Protein AF-A0A3M5VJQ4-F1 (afdb_monomer_lite)

Sequence (62 aa):
MTFLSDHRADVARFNSRTLILQSSDDLVVPVQVGDYLHHVIADSALHMIDNVGHYPHMSAPQ

pLDDT: mean 88.85, std 10.39, range [48.31, 98.0]

Secondary structure (DSSP, 8-state):
--SS---HHHHTT--S-EEEEEEEE-SSS-HHHHHHHHHHSTTEEEEEEEEESS-HHHH---

Organism: NCBI:txid663959

InterPro domains:
  IPR029058 Alpha/Beta hydrolase fold [G3DSA:3.40.50.1820] (1-62)
  IPR029058 Alpha/Beta hydrolase fold [SSF53474] (5-62)

Structure (mmCIF, N/CA/C/O backbone):
data_AF-A0A3M5VJQ4-F1
#
_entry.id   AF-A0A3M5VJQ4-F1
#
loop_
_atom_site.group_PDB
_atom_site.id
_atom_site.type_symbol
_atom_site.label_atom_id
_atom_site.label_alt_id
_atom_site.label_comp_id
_atom_site.label_asym_id
_atom_site.label_entity_id
_atom_site.label_seq_id
_atom_site.pdbx_PDB_i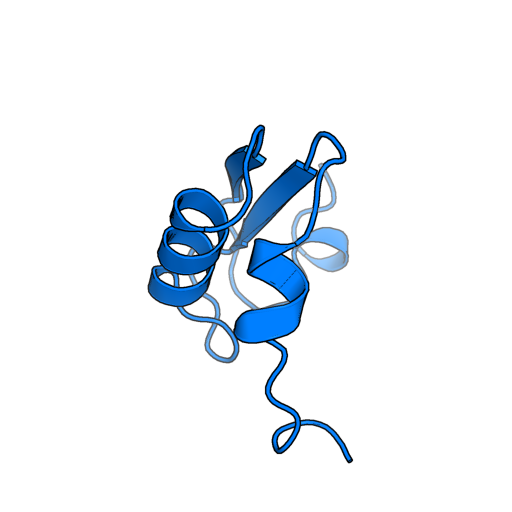ns_code
_atom_site.Cartn_x
_atom_site.Cartn_y
_atom_site.Cartn_z
_atom_site.occupancy
_atom_site.B_iso_or_equiv
_atom_site.auth_seq_id
_atom_site.auth_comp_id
_atom_site.auth_asym_id
_atom_site.auth_atom_id
_atom_site.pdbx_PDB_model_num
ATOM 1 N N . MET A 1 1 ? 17.195 1.016 10.216 1.00 48.31 1 MET A N 1
ATOM 2 C CA . MET A 1 1 ? 15.800 0.788 10.648 1.00 48.31 1 MET A CA 1
ATOM 3 C C . MET A 1 1 ? 14.911 1.129 9.463 1.00 48.31 1 MET A C 1
ATOM 5 O O . MET A 1 1 ? 14.538 2.283 9.350 1.00 48.31 1 MET A O 1
ATOM 9 N N . THR A 1 2 ? 14.663 0.213 8.524 1.00 60.19 2 THR A N 1
ATOM 10 C CA . THR A 1 2 ? 13.846 0.579 7.340 1.00 60.19 2 THR A CA 1
ATOM 11 C C . THR A 1 2 ? 12.985 -0.544 6.763 1.00 60.19 2 THR A C 1
ATOM 13 O O . THR A 1 2 ? 12.017 -0.233 6.092 1.00 60.19 2 THR A O 1
ATOM 16 N N . PHE A 1 3 ? 13.242 -1.820 7.078 1.00 77.62 3 PHE A N 1
ATOM 17 C CA . PHE A 1 3 ? 12.407 -2.942 6.603 1.00 77.62 3 PHE A CA 1
ATOM 18 C C . PHE A 1 3 ? 11.907 -3.876 7.713 1.00 77.62 3 PHE A C 1
ATOM 20 O O . PHE A 1 3 ? 11.328 -4.914 7.423 1.00 77.62 3 PHE A O 1
ATOM 27 N N . LEU A 1 4 ? 12.173 -3.552 8.984 1.00 89.38 4 LEU A N 1
ATOM 28 C CA . LEU A 1 4 ? 11.839 -4.434 10.114 1.00 89.38 4 LEU A CA 1
ATOM 29 C C . LEU A 1 4 ? 10.664 -3.931 10.958 1.00 89.38 4 LEU A C 1
ATOM 31 O O . LEU A 1 4 ? 10.279 -4.604 11.909 1.00 89.38 4 LEU A O 1
ATOM 35 N N . SER A 1 5 ? 10.121 -2.750 10.661 1.00 91.81 5 SER A N 1
ATOM 36 C CA . SER A 1 5 ? 8.910 -2.274 11.324 1.00 91.81 5 SER A CA 1
ATOM 37 C C . SER A 1 5 ? 7.676 -2.940 10.722 1.00 91.81 5 SER A C 1
ATOM 39 O O . SER A 1 5 ? 7.611 -3.194 9.520 1.00 91.81 5 SER A O 1
ATOM 41 N N . ASP A 1 6 ? 6.687 -3.200 11.572 1.00 93.56 6 ASP A N 1
ATOM 42 C CA . ASP A 1 6 ? 5.390 -3.742 11.183 1.00 93.56 6 ASP A CA 1
ATOM 43 C C . ASP A 1 6 ? 4.289 -2.830 11.727 1.00 93.56 6 ASP A C 1
ATOM 45 O O . ASP A 1 6 ? 4.118 -2.710 12.939 1.00 93.56 6 ASP A O 1
ATOM 49 N N . HIS A 1 7 ? 3.558 -2.184 10.818 1.00 94.88 7 HIS A N 1
ATOM 50 C CA . HIS A 1 7 ? 2.484 -1.239 11.134 1.00 94.88 7 HIS A CA 1
ATOM 51 C C . HIS A 1 7 ? 1.095 -1.778 10.780 1.00 94.88 7 HIS A C 1
ATOM 53 O O . HIS A 1 7 ? 0.129 -1.018 10.742 1.00 94.88 7 HIS A O 1
ATOM 59 N N . ARG A 1 8 ? 0.954 -3.087 10.525 1.00 95.88 8 ARG A N 1
ATOM 60 C CA . ARG A 1 8 ? -0.329 -3.688 10.114 1.00 95.88 8 ARG A CA 1
ATOM 61 C C . ARG A 1 8 ? -1.457 -3.443 11.118 1.00 95.88 8 ARG A C 1
ATOM 63 O O . ARG A 1 8 ? -2.584 -3.188 10.706 1.00 95.88 8 ARG A O 1
ATOM 70 N N . ALA A 1 9 ? -1.150 -3.484 12.413 1.00 96.25 9 ALA A N 1
ATOM 71 C CA . ALA A 1 9 ? -2.114 -3.185 13.471 1.00 96.25 9 ALA A CA 1
ATOM 72 C C . ALA A 1 9 ? -2.408 -1.679 13.610 1.00 96.25 9 ALA A C 1
ATOM 74 O O . ALA A 1 9 ? -3.497 -1.307 14.043 1.00 96.25 9 ALA A O 1
ATOM 75 N N . ASP A 1 10 ? -1.461 -0.815 13.239 1.00 95.25 10 ASP A N 1
ATOM 76 C CA . ASP A 1 10 ? -1.610 0.637 13.344 1.00 95.25 10 ASP A CA 1
ATOM 77 C C . ASP A 1 10 ? -2.522 1.182 12.241 1.00 95.25 10 ASP A C 1
ATOM 79 O O . ASP A 1 10 ? -3.443 1.946 12.525 1.00 95.25 10 ASP A O 1
ATOM 83 N N . VAL A 1 11 ? -2.315 0.745 10.992 1.00 95.31 11 VAL A N 1
ATOM 84 C CA . VAL A 1 11 ? -3.107 1.210 9.837 1.00 95.31 11 VAL A CA 1
ATOM 85 C C . VAL A 1 11 ? -4.581 0.816 9.937 1.00 95.31 11 VAL A C 1
ATOM 87 O O . VAL A 1 11 ? -5.445 1.574 9.510 1.00 95.31 11 VAL A O 1
ATOM 90 N N . ALA A 1 12 ? -4.896 -0.307 10.591 1.00 94.81 12 ALA A N 1
ATOM 91 C CA . ALA A 1 12 ? -6.275 -0.728 10.852 1.00 94.81 12 ALA A CA 1
ATOM 92 C C . ALA A 1 12 ? -7.039 0.225 11.795 1.00 94.81 12 ALA A C 1
ATOM 94 O O . ALA A 1 12 ? -8.254 0.124 11.939 1.00 94.81 12 ALA A O 1
ATOM 95 N N . ARG A 1 13 ? -6.337 1.145 12.471 1.00 95.94 13 ARG A N 1
ATOM 96 C CA . ARG A 1 13 ? -6.925 2.131 13.390 1.00 95.94 13 ARG A CA 1
ATOM 97 C C . ARG A 1 13 ? -7.139 3.497 12.736 1.00 95.94 13 ARG A C 1
ATOM 99 O O . ARG A 1 13 ? -7.565 4.429 13.422 1.00 95.94 13 ARG A O 1
ATOM 106 N N . PHE A 1 14 ? -6.800 3.652 11.456 1.00 95.19 14 PHE A N 1
ATOM 107 C CA . PHE A 1 14 ? -6.969 4.913 10.738 1.00 95.19 14 PHE A CA 1
ATOM 108 C C . PHE A 1 14 ? -8.457 5.193 10.504 1.00 95.19 14 PHE A C 1
ATOM 110 O O . PHE A 1 14 ? -9.193 4.333 10.036 1.00 95.19 14 PHE A O 1
ATOM 117 N N . ASN A 1 15 ? -8.885 6.416 10.828 1.00 92.69 15 ASN A N 1
ATOM 118 C CA . ASN A 1 15 ? -10.274 6.875 10.665 1.00 92.69 15 ASN A CA 1
ATOM 119 C C . ASN A 1 15 ? -10.396 8.051 9.683 1.00 92.69 15 ASN A C 1
ATOM 121 O O . ASN A 1 15 ? -11.482 8.584 9.476 1.00 92.69 15 ASN A O 1
ATOM 125 N N . SER A 1 16 ? -9.275 8.518 9.133 1.00 94.81 16 SER A N 1
ATOM 126 C CA . SER A 1 16 ? -9.250 9.585 8.138 1.00 94.81 16 SER A CA 1
ATOM 127 C C . SER A 1 16 ? -9.440 9.016 6.741 1.00 94.81 16 SER A C 1
ATOM 129 O O . SER A 1 16 ? -8.842 7.990 6.407 1.00 94.81 16 SER A O 1
ATOM 131 N N . ARG A 1 17 ? -10.162 9.755 5.896 1.00 96.69 17 ARG A N 1
ATOM 132 C CA . ARG A 1 17 ? -10.236 9.478 4.463 1.00 96.69 17 ARG A CA 1
ATOM 133 C C . ARG A 1 17 ? -8.834 9.331 3.877 1.00 96.69 17 ARG A C 1
ATOM 135 O O . ARG A 1 17 ? -8.006 10.230 4.039 1.00 96.69 17 ARG A O 1
ATOM 142 N N . THR A 1 18 ? -8.578 8.216 3.202 1.00 97.88 18 THR A N 1
ATOM 143 C CA . THR A 1 18 ? -7.229 7.851 2.746 1.00 97.88 18 THR A CA 1
ATOM 144 C C . THR A 1 18 ? -7.220 7.545 1.252 1.00 97.88 18 THR A C 1
ATOM 146 O O . THR A 1 18 ? -8.033 6.769 0.767 1.00 97.88 18 THR A O 1
ATOM 149 N N . LEU A 1 19 ? -6.283 8.129 0.507 1.00 97.44 19 LEU A N 1
ATOM 150 C CA . LEU A 1 19 ? -6.013 7.745 -0.879 1.00 97.44 19 LEU A CA 1
ATOM 151 C C . LEU A 1 19 ? -4.714 6.940 -0.923 1.00 97.44 19 LEU A C 1
ATOM 153 O O . LEU A 1 19 ? -3.669 7.430 -0.501 1.00 97.44 19 LEU A O 1
ATOM 157 N N . ILE A 1 20 ? -4.788 5.717 -1.433 1.00 96.44 20 ILE A N 1
ATOM 158 C CA . ILE A 1 20 ? -3.656 4.821 -1.648 1.00 96.44 20 ILE A CA 1
ATOM 159 C C . ILE A 1 20 ? -3.281 4.917 -3.126 1.00 96.44 20 ILE A C 1
ATOM 161 O O . ILE A 1 20 ? -4.101 4.623 -3.996 1.00 96.44 20 ILE A O 1
ATOM 165 N N . LEU A 1 21 ? -2.049 5.337 -3.403 1.00 94.31 21 LEU A N 1
ATOM 166 C CA . LEU A 1 21 ? -1.486 5.396 -4.749 1.00 94.31 21 LEU A CA 1
ATOM 167 C C . LEU A 1 21 ? -0.535 4.211 -4.925 1.00 94.31 21 LEU A C 1
ATOM 169 O O . LEU A 1 21 ? 0.520 4.177 -4.293 1.00 94.31 21 LEU A O 1
ATOM 173 N N . GLN A 1 22 ? -0.929 3.236 -5.741 1.00 94.50 22 GLN A N 1
ATOM 174 C CA . GLN A 1 22 ? -0.150 2.027 -6.003 1.00 94.50 22 GLN A CA 1
ATOM 175 C C . GLN A 1 22 ? 0.519 2.125 -7.374 1.00 94.50 22 GLN A C 1
ATOM 177 O O . GLN A 1 22 ? -0.121 2.505 -8.348 1.00 94.50 22 GLN A O 1
ATOM 182 N N . SER A 1 23 ? 1.794 1.759 -7.438 1.00 91.81 23 SER A N 1
ATOM 183 C CA . SER A 1 23 ? 2.573 1.612 -8.672 1.00 91.81 23 SER A CA 1
ATOM 184 C C . SER A 1 23 ? 2.347 0.224 -9.289 1.00 91.81 23 SER A C 1
ATOM 186 O O . SER A 1 23 ? 2.288 -0.762 -8.548 1.00 91.81 23 SER A O 1
ATOM 188 N N . SER A 1 24 ? 2.237 0.115 -10.618 1.00 86.38 24 SER A N 1
ATOM 189 C CA . SER A 1 24 ? 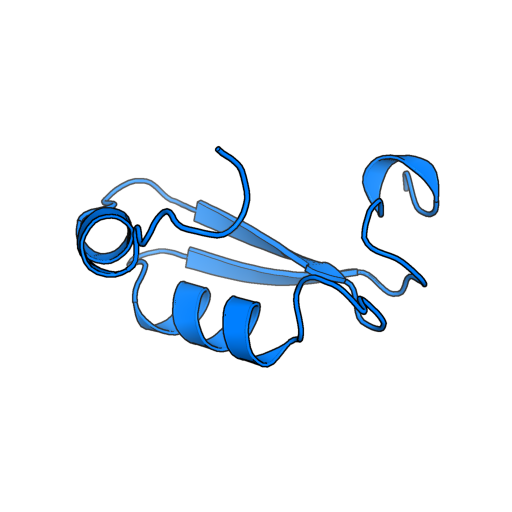1.939 -1.163 -11.306 1.00 86.38 24 SER A CA 1
ATOM 190 C C . SER A 1 24 ? 3.102 -2.136 -11.241 1.00 86.38 24 SER A C 1
ATOM 192 O O . SER A 1 24 ? 2.895 -3.342 -11.121 1.00 86.38 24 SER A O 1
ATOM 194 N N . ASP A 1 25 ? 4.315 -1.600 -11.354 1.00 84.31 25 ASP A N 1
ATOM 195 C CA . ASP A 1 25 ? 5.549 -2.368 -11.458 1.00 84.31 25 ASP A CA 1
ATOM 196 C C . ASP A 1 25 ? 6.556 -1.871 -10.414 1.00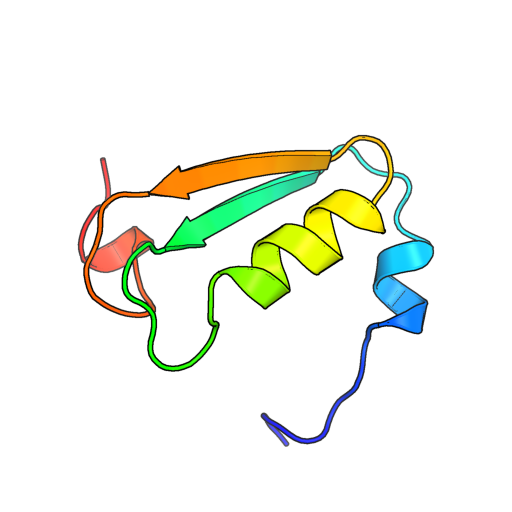 84.31 25 ASP A C 1
ATOM 198 O O . ASP A 1 25 ? 7.478 -1.102 -10.694 1.00 84.31 25 ASP A O 1
ATOM 202 N N . ASP A 1 26 ? 6.318 -2.262 -9.161 1.00 83.69 26 ASP A N 1
ATOM 203 C CA . ASP A 1 26 ? 7.107 -1.869 -7.997 1.00 83.69 26 ASP A CA 1
ATOM 204 C C . ASP A 1 26 ? 7.728 -3.092 -7.313 1.00 83.69 26 ASP A C 1
ATOM 206 O O . ASP A 1 26 ? 7.053 -3.905 -6.680 1.00 83.69 26 ASP A O 1
ATOM 210 N N . LEU A 1 27 ? 9.052 -3.206 -7.437 1.00 82.12 27 LEU A N 1
ATOM 211 C CA . LEU A 1 27 ? 9.838 -4.305 -6.870 1.00 82.12 27 LEU A CA 1
ATOM 212 C C . LEU A 1 27 ? 9.908 -4.288 -5.335 1.00 82.12 27 LEU A C 1
ATOM 214 O O . LEU A 1 27 ? 10.267 -5.302 -4.737 1.00 82.12 27 LEU A O 1
ATOM 218 N N . VAL A 1 28 ? 9.626 -3.151 -4.696 1.00 85.31 28 VAL A N 1
ATOM 219 C CA . VAL A 1 28 ? 9.722 -2.983 -3.239 1.00 85.31 28 VAL A CA 1
ATOM 220 C C . VAL A 1 28 ? 8.355 -3.165 -2.586 1.00 85.31 28 VAL A C 1
ATOM 222 O O . VAL A 1 28 ? 8.267 -3.773 -1.518 1.00 85.31 28 VAL A O 1
ATOM 225 N N . VAL A 1 29 ? 7.293 -2.665 -3.223 1.00 89.12 29 VAL A N 1
ATOM 226 C CA . VAL A 1 29 ? 5.919 -2.722 -2.708 1.00 89.12 29 VAL A CA 1
ATOM 227 C C . VAL A 1 29 ? 4.995 -3.360 -3.748 1.00 89.12 29 VAL A C 1
ATOM 229 O O . VAL A 1 29 ? 4.425 -2.660 -4.587 1.00 89.12 29 VAL A O 1
ATOM 232 N N . PRO A 1 30 ? 4.813 -4.690 -3.697 1.00 91.75 30 PRO A N 1
ATOM 233 C CA . PRO A 1 30 ? 3.974 -5.383 -4.659 1.00 91.75 30 PRO A CA 1
ATOM 234 C C . PRO A 1 30 ? 2.491 -5.031 -4.447 1.00 91.75 30 PRO A C 1
ATOM 236 O O . PRO A 1 30 ? 2.077 -4.688 -3.337 1.00 91.75 30 PRO A O 1
ATOM 239 N N . VAL A 1 31 ? 1.678 -5.156 -5.503 1.00 93.50 31 VAL A N 1
ATOM 240 C CA . VAL A 1 31 ? 0.258 -4.731 -5.546 1.00 93.50 31 VAL A CA 1
ATOM 241 C C . VAL A 1 31 ? -0.577 -5.277 -4.381 1.00 93.50 31 VAL A C 1
ATOM 243 O O . VAL A 1 31 ? -1.442 -4.580 -3.856 1.00 93.50 31 VAL A O 1
ATOM 246 N N . GLN A 1 32 ? -0.262 -6.480 -3.898 1.00 95.88 32 GLN A N 1
ATOM 247 C CA . GLN A 1 32 ? -0.953 -7.118 -2.774 1.00 95.88 32 GLN A CA 1
ATOM 248 C C . GLN A 1 32 ? -0.865 -6.299 -1.477 1.00 95.88 32 GLN A C 1
ATOM 250 O O . GLN A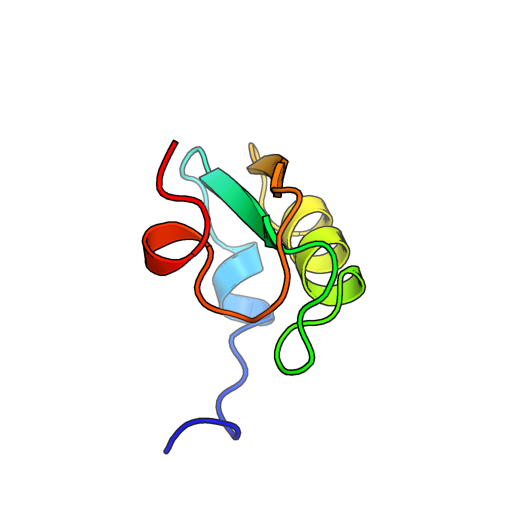 1 32 ? -1.727 -6.431 -0.609 1.00 95.88 32 GLN A O 1
ATOM 255 N N . VAL A 1 33 ? 0.162 -5.456 -1.320 1.00 95.44 33 VAL A N 1
ATOM 256 C CA . VAL A 1 33 ? 0.260 -4.527 -0.187 1.00 95.44 33 VAL A CA 1
ATOM 257 C C . VAL A 1 33 ? -0.781 -3.417 -0.321 1.00 95.44 33 VAL A C 1
ATOM 259 O O . VAL A 1 33 ? -1.469 -3.126 0.656 1.00 95.44 33 VAL A O 1
ATOM 262 N N . GLY A 1 34 ? -0.943 -2.841 -1.515 1.00 96.31 34 GLY A N 1
ATOM 263 C CA . GLY A 1 34 ? -2.002 -1.873 -1.810 1.00 96.31 34 GLY A CA 1
ATOM 264 C C . GLY A 1 34 ? -3.397 -2.453 -1.572 1.00 96.31 34 GLY A C 1
ATOM 265 O O . GLY A 1 34 ? -4.209 -1.828 -0.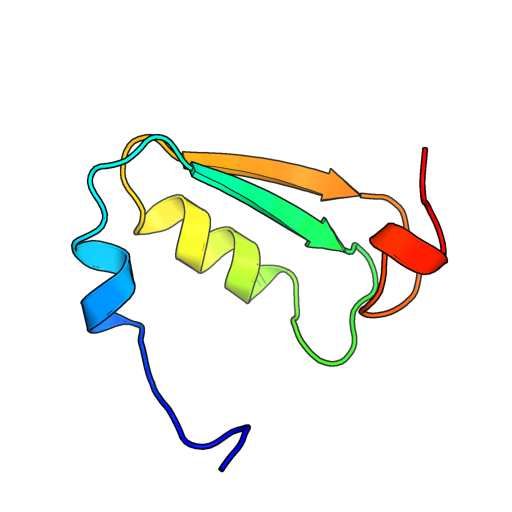888 1.00 96.31 34 GLY A O 1
ATOM 266 N N . ASP A 1 35 ? -3.639 -3.684 -2.034 1.00 97.19 35 ASP A N 1
ATOM 267 C CA . ASP A 1 35 ? -4.900 -4.404 -1.808 1.00 97.19 35 ASP A CA 1
ATOM 268 C C . ASP A 1 35 ? -5.169 -4.638 -0.314 1.00 97.19 35 ASP A C 1
ATOM 270 O O . ASP A 1 35 ? -6.270 -4.380 0.176 1.00 97.19 35 ASP A O 1
ATOM 274 N N . TYR A 1 36 ? -4.153 -5.086 0.435 1.00 97.56 36 TYR A N 1
ATOM 275 C CA . TYR A 1 36 ? -4.253 -5.261 1.884 1.00 97.56 36 TYR A CA 1
ATOM 276 C C . TYR A 1 36 ? -4.611 -3.944 2.579 1.00 97.56 36 TYR A C 1
ATOM 278 O O . TYR A 1 36 ? -5.535 -3.911 3.390 1.00 97.56 36 TYR A O 1
ATOM 286 N N . LEU A 1 37 ? -3.906 -2.856 2.256 1.00 97.62 37 LEU A N 1
ATOM 287 C CA . LEU A 1 37 ? -4.151 -1.547 2.858 1.00 97.62 37 LEU A CA 1
ATOM 288 C C . LEU A 1 37 ? -5.563 -1.045 2.554 1.00 97.62 37 LEU A C 1
ATOM 290 O O . LEU A 1 37 ? -6.236 -0.562 3.462 1.00 97.62 37 LEU A O 1
ATOM 294 N N . HIS A 1 38 ? -6.033 -1.207 1.317 1.00 97.75 38 HIS A N 1
ATOM 295 C CA . HIS A 1 38 ? -7.388 -0.820 0.934 1.00 97.75 38 HIS A CA 1
ATOM 296 C C . HIS A 1 38 ? -8.456 -1.635 1.676 1.00 97.75 38 HIS A C 1
ATOM 298 O O . HIS A 1 38 ? -9.498 -1.103 2.049 1.00 97.75 38 HIS A O 1
ATOM 304 N N . HIS A 1 39 ? -8.179 -2.913 1.946 1.00 97.25 39 HIS A N 1
ATOM 305 C CA . HIS A 1 39 ? -9.077 -3.768 2.715 1.00 97.25 39 HIS A CA 1
ATOM 306 C C . HIS A 1 39 ? -9.161 -3.374 4.199 1.00 97.25 39 HIS A C 1
ATOM 308 O O . HIS A 1 39 ? -10.240 -3.450 4.786 1.00 97.25 39 HIS A O 1
ATOM 314 N N . VAL A 1 40 ? -8.043 -2.980 4.821 1.00 97.56 40 VAL A N 1
ATOM 315 C CA . VAL A 1 40 ? -7.992 -2.733 6.276 1.00 97.56 40 VAL A CA 1
ATOM 316 C C . VAL A 1 40 ? -8.221 -1.277 6.681 1.00 97.56 40 VAL A C 1
ATOM 318 O O . VAL A 1 40 ? -8.664 -1.033 7.802 1.00 97.56 40 VAL A O 1
ATOM 321 N N . ILE A 1 41 ? -7.919 -0.306 5.814 1.00 97.25 41 ILE A N 1
ATOM 322 C CA . ILE A 1 41 ? -8.142 1.117 6.092 1.00 97.25 41 ILE A CA 1
ATOM 323 C C . ILE A 1 41 ? -9.572 1.474 5.686 1.00 97.25 41 ILE A C 1
ATOM 325 O O . ILE A 1 41 ? -9.916 1.477 4.500 1.00 97.25 41 ILE A O 1
ATOM 329 N N . ALA A 1 42 ? -10.398 1.815 6.675 1.00 94.00 42 ALA A N 1
ATOM 330 C CA . ALA A 1 42 ? -11.753 2.299 6.442 1.00 94.00 42 ALA A CA 1
ATOM 331 C C . ALA A 1 42 ? -11.748 3.637 5.676 1.00 94.00 42 ALA A C 1
ATOM 333 O O . ALA A 1 42 ? -10.861 4.465 5.871 1.00 94.00 42 ALA A O 1
ATOM 334 N N . ASP A 1 43 ? -12.753 3.851 4.817 1.00 95.69 43 ASP A N 1
ATOM 335 C CA . ASP A 1 43 ? -12.868 5.045 3.953 1.00 95.69 43 ASP A CA 1
ATOM 336 C C . ASP A 1 43 ? -11.591 5.325 3.131 1.00 95.69 43 ASP A C 1
ATOM 338 O O . ASP A 1 43 ? -11.117 6.461 2.999 1.00 95.69 4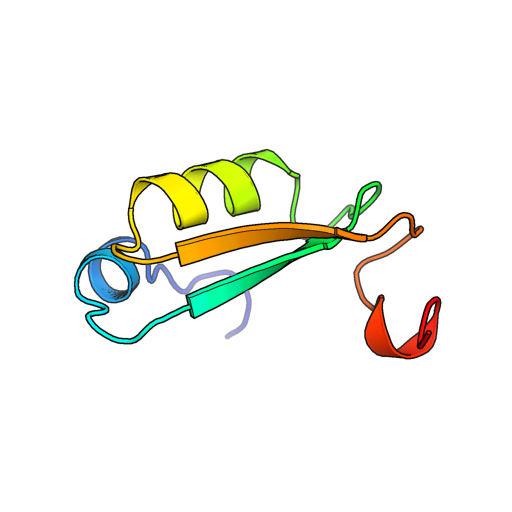3 ASP A O 1
ATOM 342 N N . SER A 1 44 ? -11.001 4.252 2.594 1.00 98.00 44 SER A N 1
ATOM 343 C CA . SER A 1 44 ? -9.883 4.339 1.663 1.00 98.00 44 SER A CA 1
ATOM 344 C C . SER A 1 44 ? -10.333 4.227 0.207 1.00 98.00 44 SER A C 1
ATOM 346 O O . SER A 1 44 ? -11.341 3.598 -0.114 1.00 98.00 44 SER A O 1
ATOM 348 N N . ALA A 1 45 ? -9.557 4.827 -0.690 1.00 97.88 45 ALA A N 1
ATOM 349 C CA . ALA A 1 45 ? -9.634 4.608 -2.126 1.00 97.88 45 ALA A CA 1
ATOM 350 C C . ALA A 1 45 ? -8.270 4.137 -2.631 1.00 97.88 45 ALA A C 1
ATOM 352 O O . ALA A 1 45 ? -7.249 4.693 -2.232 1.00 97.88 45 ALA A O 1
ATOM 353 N N . LEU A 1 46 ? -8.256 3.144 -3.518 1.00 97.00 46 LEU A N 1
ATOM 354 C CA . LEU A 1 46 ? -7.049 2.663 -4.185 1.00 97.00 46 LEU A CA 1
ATOM 355 C C . LEU A 1 46 ? -7.031 3.160 -5.630 1.00 97.00 46 LEU A C 1
ATOM 357 O O . LEU A 1 46 ? -7.978 2.932 -6.382 1.00 97.00 46 LEU A O 1
ATOM 361 N N . HIS A 1 47 ? -5.950 3.832 -6.017 1.00 95.38 47 HIS A N 1
ATOM 362 C CA . HIS A 1 47 ? -5.713 4.254 -7.388 1.00 95.38 47 HIS A CA 1
ATOM 363 C C . HIS A 1 47 ? -4.401 3.674 -7.900 1.00 95.38 47 HIS A C 1
ATOM 365 O O . HIS A 1 47 ? -3.357 3.787 -7.257 1.00 95.38 47 HIS A O 1
ATOM 371 N N . MET A 1 48 ? -4.484 3.061 -9.075 1.00 93.44 48 MET A N 1
ATOM 372 C CA . MET A 1 48 ? -3.345 2.489 -9.766 1.00 93.44 48 MET A CA 1
ATOM 373 C C . MET A 1 48 ? -2.691 3.551 -10.659 1.00 93.44 48 MET A C 1
ATOM 375 O O . MET A 1 48 ? -3.347 4.088 -11.547 1.00 93.44 48 MET A O 1
ATOM 379 N N . ILE A 1 49 ? -1.402 3.812 -10.447 1.00 90.50 49 ILE A N 1
ATOM 380 C CA . ILE A 1 49 ? -0.553 4.643 -11.303 1.00 90.50 49 ILE A CA 1
ATOM 381 C C . ILE A 1 49 ? 0.241 3.741 -12.246 1.00 90.50 49 ILE A C 1
ATOM 383 O O . ILE A 1 49 ? 1.070 2.950 -11.798 1.00 90.50 49 ILE A O 1
ATOM 387 N N . ASP A 1 50 ? 0.011 3.885 -13.549 1.00 84.56 50 ASP A N 1
ATOM 388 C CA . ASP A 1 50 ? 0.813 3.199 -14.562 1.00 84.56 50 ASP A CA 1
ATOM 389 C C . ASP A 1 50 ? 2.233 3.782 -14.583 1.00 84.56 50 ASP A C 1
ATOM 391 O O . ASP A 1 50 ? 2.486 4.872 -15.104 1.00 84.56 50 ASP A O 1
ATOM 395 N N . ASN A 1 51 ? 3.154 3.089 -13.924 1.00 78.81 51 ASN A N 1
ATOM 396 C CA . ASN A 1 51 ? 4.558 3.449 -13.855 1.00 78.81 51 ASN A CA 1
ATOM 397 C C . ASN A 1 51 ? 5.442 2.210 -13.657 1.00 78.81 51 ASN A C 1
ATOM 399 O O . ASN A 1 51 ? 4.995 1.132 -13.253 1.00 78.81 51 ASN A O 1
ATOM 403 N N . VAL A 1 52 ? 6.736 2.418 -13.896 1.00 74.31 52 VAL A N 1
ATOM 404 C CA . VAL A 1 52 ? 7.796 1.486 -13.510 1.00 74.31 52 VAL A CA 1
ATOM 405 C C . VAL A 1 52 ? 8.575 2.088 -12.343 1.00 74.31 52 VAL A C 1
ATOM 407 O O . VAL A 1 52 ? 9.050 3.228 -12.411 1.00 74.31 52 VAL A O 1
ATOM 410 N N . GLY A 1 53 ? 8.727 1.305 -11.278 1.00 74.50 53 GLY A N 1
ATOM 411 C CA . GLY A 1 53 ? 9.495 1.629 -10.083 1.00 74.50 53 GLY A CA 1
ATOM 412 C C . GLY A 1 53 ? 8.700 2.284 -8.946 1.00 74.50 53 GLY A C 1
ATOM 413 O O . GLY A 1 53 ? 7.558 2.711 -9.077 1.00 74.50 53 GLY A O 1
ATOM 414 N N . HIS A 1 54 ? 9.363 2.403 -7.796 1.00 81.06 54 HIS A N 1
ATOM 415 C CA . HIS A 1 54 ? 8.759 2.807 -6.519 1.00 81.06 54 HIS A CA 1
ATOM 416 C C . HIS A 1 54 ? 8.468 4.315 -6.379 1.00 81.06 54 HIS A C 1
ATOM 418 O O . HIS A 1 54 ? 7.875 4.757 -5.397 1.00 81.06 54 HIS A O 1
ATOM 424 N N . TYR A 1 55 ? 8.897 5.140 -7.339 1.00 80.94 55 TYR A N 1
ATOM 425 C CA . TYR A 1 55 ? 8.852 6.602 -7.228 1.00 80.94 55 TYR A CA 1
ATOM 426 C C . TYR A 1 55 ? 7.954 7.256 -8.291 1.00 80.94 55 TYR A C 1
ATOM 428 O O . TYR A 1 55 ? 8.451 8.064 -9.081 1.00 80.94 55 TYR A O 1
ATOM 436 N N . PRO A 1 56 ? 6.634 6.968 -8.304 1.00 77.69 56 PRO A N 1
ATOM 437 C CA . PRO A 1 56 ? 5.700 7.548 -9.274 1.00 77.69 56 PRO A CA 1
ATOM 438 C C . PRO A 1 56 ? 5.740 9.075 -9.269 1.00 77.69 56 PRO A C 1
ATOM 440 O O . PRO A 1 56 ? 5.725 9.688 -10.322 1.00 77.69 56 PRO A O 1
ATOM 443 N N . HIS A 1 57 ? 5.914 9.708 -8.108 1.00 77.50 57 HIS A N 1
ATOM 444 C CA . HIS A 1 57 ? 5.997 11.168 -8.008 1.00 77.50 57 HIS A CA 1
ATOM 445 C C . HIS A 1 57 ? 7.197 11.793 -8.747 1.00 77.50 57 HIS A C 1
ATOM 447 O O . HIS A 1 57 ? 7.201 13.000 -8.974 1.00 77.50 57 HIS A O 1
ATOM 453 N N . MET A 1 58 ? 8.218 11.003 -9.102 1.00 78.81 58 MET A N 1
ATOM 454 C CA . MET A 1 58 ? 9.350 11.448 -9.922 1.00 78.81 58 MET A CA 1
ATOM 455 C C . MET A 1 58 ? 9.250 10.950 -11.366 1.00 78.81 58 MET A C 1
ATOM 457 O O . MET A 1 58 ? 9.576 11.698 -12.284 1.00 78.81 58 MET A O 1
ATOM 461 N N . SER A 1 59 ? 8.835 9.696 -11.576 1.00 77.06 59 SER A N 1
ATOM 462 C CA . SER A 1 59 ? 8.808 9.068 -12.906 1.00 77.06 59 SER A CA 1
ATOM 463 C C . SER A 1 59 ? 7.512 9.303 -13.688 1.00 77.06 59 SER A C 1
ATOM 465 O O . SER A 1 59 ? 7.534 9.276 -14.916 1.00 77.06 59 SER A O 1
ATOM 467 N N . ALA A 1 60 ? 6.407 9.569 -12.996 1.00 75.75 60 ALA A N 1
ATOM 468 C CA . ALA A 1 60 ? 5.079 9.839 -13.542 1.00 75.75 60 ALA A CA 1
ATOM 469 C C . ALA A 1 60 ? 4.390 10.977 -12.744 1.00 75.75 60 ALA A C 1
ATOM 471 O O . ALA A 1 60 ? 3.415 10.737 -12.038 1.00 75.75 60 ALA A O 1
ATOM 472 N N . PRO A 1 61 ? 4.898 12.225 -12.809 1.00 75.06 61 PRO A N 1
ATOM 473 C CA . PRO A 1 61 ? 4.453 13.352 -11.968 1.00 75.06 61 PRO A CA 1
ATOM 474 C C . PRO A 1 61 ? 3.106 13.987 -12.378 1.00 75.06 61 PRO A C 1
ATOM 476 O O . PRO A 1 61 ? 2.776 15.076 -11.908 1.00 75.06 61 PRO A O 1
ATOM 479 N N . GLN A 1 62 ? 2.383 13.355 -13.297 1.00 63.75 62 GLN A N 1
ATOM 480 C CA . GLN A 1 62 ? 1.194 13.861 -13.991 1.00 63.75 62 GLN A CA 1
ATOM 481 C C . GLN A 1 62 ? -0.068 13.172 -13.481 1.00 63.75 62 GLN A C 1
ATOM 483 O O . GLN A 1 62 ? -1.103 13.869 -13.397 1.00 63.75 62 GLN A O 1
#

Radius of gyration: 12.36 Å; chains: 1; bounding box: 29×21×28 Å

Foldseek 3Di:
DPPPDDCLVVLLPDPDQEEAEDEPAEPVQHVVNLVSSQVRHPNYDYDYDDDHYDCCCPGPVD